Protein AF-F6H9D5-F1 (afdb_monomer_lite)

InterPro domains:
  IPR016158 Cullin homology domain [PS50069] (1-61)
  IPR036317 Cullin homology domain superfamily [SSF75632] (1-70)
  IPR045093 Cullin [PTHR11932] (1-74)
  IPR059120 Cullin-like, alpha+beta domain [PF26557] (1-75)

Structure (mmCIF, N/CA/C/O backbone):
data_AF-F6H9D5-F1
#
_entry.id   AF-F6H9D5-F1
#
loop_
_atom_site.group_PDB
_atom_site.id
_atom_site.type_symbol
_atom_site.label_atom_id
_atom_site.label_alt_id
_atom_site.label_comp_id
_atom_site.label_asym_id
_atom_site.label_entity_id
_atom_site.label_seq_id
_atom_site.pdbx_PDB_ins_code
_atom_site.Cartn_x
_atom_site.Cartn_y
_atom_site.Cartn_z
_atom_site.occupancy
_atom_site.B_iso_or_equiv
_atom_site.auth_seq_id
_atom_site.auth_comp_id
_atom_site.auth_asym_id
_atom_site.auth_atom_id
_atom_site.pdbx_PDB_model_num
ATOM 1 N N . MET A 1 1 ? 13.731 0.009 -12.729 1.00 61.75 1 MET A N 1
ATOM 2 C CA . MET A 1 1 ? 12.415 0.087 -12.062 1.00 61.75 1 MET A CA 1
ATOM 3 C C . MET A 1 1 ? 12.385 1.381 -11.275 1.00 61.75 1 MET A C 1
ATOM 5 O O . MET A 1 1 ? 13.293 1.584 -10.479 1.00 61.75 1 MET A O 1
ATOM 9 N N . GLY A 1 2 ? 11.450 2.281 -11.580 1.00 81.81 2 GLY A N 1
ATOM 10 C CA . GLY A 1 2 ? 11.350 3.581 -10.915 1.00 81.81 2 GLY A CA 1
ATOM 11 C C . GLY A 1 2 ? 10.791 3.464 -9.497 1.00 81.81 2 GLY A C 1
ATOM 12 O O . GLY A 1 2 ? 10.090 2.504 -9.163 1.00 81.81 2 GLY A O 1
ATOM 13 N N . THR A 1 3 ? 11.115 4.447 -8.666 1.00 85.19 3 THR A N 1
ATOM 14 C CA . THR A 1 3 ? 10.476 4.674 -7.367 1.00 85.19 3 THR A CA 1
ATOM 15 C C . THR A 1 3 ? 9.455 5.793 -7.500 1.00 85.19 3 THR A C 1
ATOM 17 O O . THR A 1 3 ? 9.696 6.750 -8.230 1.00 85.19 3 THR A O 1
ATOM 20 N N . ALA A 1 4 ? 8.343 5.672 -6.789 1.00 86.81 4 ALA A N 1
ATOM 21 C CA . ALA A 1 4 ? 7.321 6.694 -6.662 1.00 86.81 4 ALA A CA 1
ATOM 22 C C . ALA A 1 4 ? 7.157 7.054 -5.185 1.00 86.81 4 ALA A C 1
ATOM 24 O O . ALA A 1 4 ? 7.102 6.176 -4.316 1.00 86.81 4 ALA A O 1
ATOM 25 N N . ASP A 1 5 ? 7.093 8.345 -4.911 1.00 87.31 5 ASP A N 1
ATOM 26 C CA . ASP A 1 5 ? 6.629 8.895 -3.649 1.00 87.31 5 ASP A CA 1
ATOM 27 C C . ASP A 1 5 ? 5.101 8.794 -3.568 1.00 87.31 5 ASP A C 1
ATOM 29 O O . ASP A 1 5 ? 4.370 9.174 -4.477 1.00 87.31 5 ASP A O 1
ATOM 33 N N . LEU A 1 6 ? 4.617 8.214 -2.472 1.00 85.38 6 LEU A N 1
ATOM 34 C CA . LEU A 1 6 ? 3.202 8.122 -2.148 1.00 85.38 6 LEU A CA 1
ATOM 35 C C . LEU A 1 6 ? 2.944 8.745 -0.793 1.00 85.38 6 LEU A C 1
ATOM 37 O O . LEU A 1 6 ? 3.588 8.408 0.205 1.00 85.38 6 LEU A O 1
ATOM 41 N N . LYS A 1 7 ? 1.926 9.593 -0.739 1.00 86.38 7 LYS A N 1
ATOM 42 C CA . LYS A 1 7 ? 1.381 10.102 0.512 1.00 86.38 7 LYS A CA 1
ATOM 43 C C . LYS A 1 7 ? 0.285 9.167 0.961 1.00 86.38 7 LYS A C 1
ATOM 45 O O . LYS A 1 7 ? -0.731 9.000 0.292 1.00 86.38 7 LYS A O 1
ATOM 50 N N . VAL A 1 8 ? 0.485 8.566 2.121 1.00 82.19 8 VAL A N 1
ATOM 51 C CA . VAL A 1 8 ? -0.523 7.738 2.758 1.00 82.19 8 VAL A CA 1
ATOM 52 C C . VAL A 1 8 ? -0.951 8.356 4.074 1.00 82.19 8 VAL A C 1
ATOM 54 O O . VAL A 1 8 ? -0.135 8.816 4.872 1.00 82.19 8 VAL A O 1
ATOM 57 N N . ILE A 1 9 ? -2.250 8.386 4.315 1.00 80.25 9 ILE A N 1
ATOM 58 C CA . ILE A 1 9 ? -2.805 8.892 5.567 1.00 80.25 9 ILE A CA 1
ATOM 59 C C . ILE A 1 9 ? -3.209 7.682 6.383 1.00 80.25 9 ILE A C 1
ATOM 61 O O . ILE A 1 9 ? -4.058 6.935 5.926 1.00 80.25 9 ILE A O 1
ATOM 65 N N . PHE A 1 10 ? -2.599 7.478 7.551 1.00 75.00 10 PHE A N 1
ATOM 66 C CA . PHE A 1 10 ? -2.960 6.405 8.477 1.00 75.00 10 PHE A CA 1
ATOM 67 C C . PHE A 1 10 ? -3.860 6.934 9.595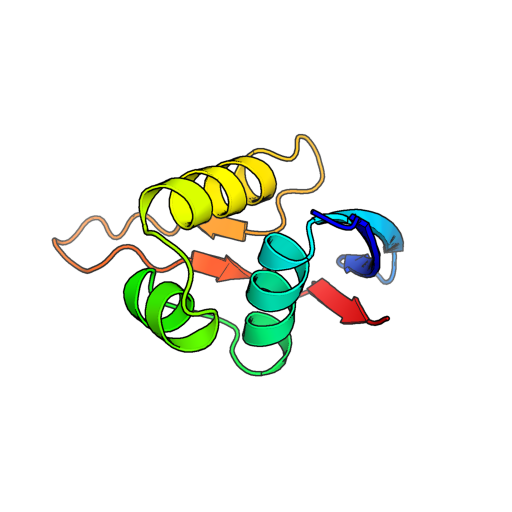 1.00 75.00 10 PHE A C 1
ATOM 69 O O . PHE A 1 10 ? -3.512 7.898 10.288 1.00 75.00 10 PHE A O 1
ATOM 76 N N . GLY A 1 11 ? -4.954 6.225 9.874 1.00 71.44 11 GLY A N 1
ATOM 77 C CA . GLY A 1 11 ? -5.697 6.376 11.123 1.00 71.44 11 GLY A CA 1
ATOM 78 C C . GLY A 1 11 ? -6.197 7.799 11.353 1.00 71.44 11 GLY A C 1
ATOM 79 O O . GLY A 1 11 ? -6.833 8.397 10.492 1.00 71.44 11 GLY A O 1
ATOM 80 N N . LYS A 1 12 ? -5.879 8.336 12.538 1.00 66.69 12 LYS A N 1
ATOM 81 C CA . LYS A 1 12 ? -6.247 9.669 13.056 1.00 66.69 12 LYS A CA 1
ATOM 82 C C . LYS A 1 12 ? -5.632 10.853 12.270 1.00 66.69 12 LYS A C 1
ATOM 84 O O . LYS A 1 12 ? -5.217 11.834 12.877 1.00 66.69 12 LYS A O 1
ATOM 89 N N . GLY A 1 13 ? -5.517 10.763 10.945 1.00 70.44 13 GLY A N 1
ATOM 90 C CA . GLY A 1 13 ? -4.996 11.827 10.083 1.00 70.44 13 GLY A CA 1
ATOM 91 C C . GLY A 1 13 ? -3.469 11.919 10.016 1.00 70.44 13 GLY A C 1
ATOM 92 O O . GLY A 1 13 ? -2.946 12.940 9.573 1.00 70.44 13 GLY A O 1
ATOM 93 N N . GLN A 1 14 ? -2.733 10.883 10.435 1.00 78.88 14 GLN A N 1
ATOM 94 C CA . GLN A 1 14 ? -1.270 10.902 10.373 1.00 78.88 14 GLN A CA 1
ATOM 95 C C . GLN A 1 14 ? -0.790 10.653 8.943 1.00 78.88 14 GLN A C 1
ATOM 97 O O . GLN A 1 14 ? -0.781 9.517 8.457 1.00 78.88 14 GLN A O 1
ATOM 102 N N . LYS A 1 15 ? -0.373 11.731 8.280 1.00 82.88 15 LYS A N 1
ATOM 103 C CA . LYS A 1 15 ? 0.220 11.692 6.943 1.00 82.88 15 LYS A CA 1
ATOM 104 C C . LYS A 1 15 ? 1.627 11.107 7.013 1.00 82.88 15 LYS A C 1
ATOM 106 O O . LYS A 1 15 ? 2.429 11.499 7.854 1.00 82.88 15 LYS A O 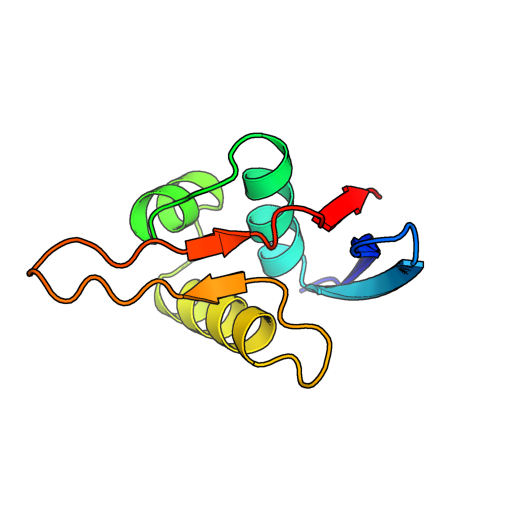1
ATOM 111 N N . HIS A 1 16 ? 1.912 10.181 6.116 1.00 82.12 16 HIS A N 1
ATOM 112 C CA . HIS A 1 16 ? 3.196 9.526 5.972 1.00 82.12 16 HIS A CA 1
ATOM 113 C C . HIS A 1 16 ? 3.572 9.493 4.499 1.00 82.12 16 HIS A C 1
ATOM 115 O O . HIS A 1 16 ? 2.753 9.145 3.655 1.00 82.12 16 HIS A O 1
ATOM 121 N N . GLU A 1 17 ? 4.824 9.803 4.205 1.00 85.38 17 GLU A N 1
ATOM 122 C CA . GLU A 1 17 ? 5.380 9.648 2.867 1.00 85.38 17 GLU A CA 1
ATOM 123 C C . GLU A 1 17 ? 6.088 8.296 2.785 1.00 85.38 17 GLU A C 1
ATOM 125 O O . GLU A 1 17 ? 6.870 7.917 3.666 1.00 85.38 17 GLU A O 1
ATOM 130 N N . LEU A 1 18 ? 5.745 7.527 1.760 1.00 82.31 18 LEU A N 1
ATOM 131 C CA . LEU A 1 18 ? 6.300 6.217 1.475 1.00 82.31 18 LEU A CA 1
ATOM 132 C C . LEU A 1 18 ? 6.903 6.241 0.082 1.00 82.31 18 LEU A C 1
ATOM 134 O O . LEU A 1 18 ? 6.219 6.524 -0.893 1.00 82.31 18 LEU A O 1
ATOM 138 N N . ILE A 1 19 ? 8.177 5.882 -0.004 1.00 85.94 19 ILE A N 1
ATOM 139 C CA . ILE A 1 19 ? 8.829 5.636 -1.283 1.00 85.94 19 ILE A CA 1
ATOM 140 C C . ILE A 1 19 ? 8.600 4.167 -1.608 1.00 85.94 19 ILE A C 1
ATOM 142 O O . ILE A 1 19 ? 9.076 3.282 -0.893 1.00 85.94 19 ILE A O 1
ATOM 146 N N . VAL A 1 20 ? 7.845 3.909 -2.667 1.00 85.38 20 VAL A N 1
ATOM 147 C CA . VAL A 1 20 ? 7.520 2.558 -3.120 1.00 85.38 20 VAL A CA 1
ATOM 148 C C . VAL A 1 20 ? 7.973 2.360 -4.561 1.00 85.38 20 VAL A C 1
ATOM 150 O O . VAL A 1 20 ? 8.158 3.309 -5.315 1.00 85.38 20 VAL A O 1
ATOM 153 N N . SER A 1 21 ? 8.171 1.114 -4.976 1.00 87.69 21 SER A N 1
ATOM 154 C CA . SER A 1 21 ? 8.391 0.817 -6.398 1.00 87.69 21 SER A CA 1
ATOM 155 C C . SER A 1 21 ? 7.095 0.992 -7.193 1.00 87.69 21 SER A C 1
ATOM 157 O O . SER A 1 21 ? 6.013 0.789 -6.644 1.00 87.69 21 SER A O 1
ATOM 159 N N . THR A 1 22 ? 7.181 1.261 -8.499 1.00 87.00 22 THR A N 1
ATOM 160 C CA . THR A 1 22 ? 6.000 1.398 -9.381 1.00 87.00 22 THR A CA 1
ATOM 161 C C . THR A 1 22 ? 4.989 0.250 -9.215 1.00 87.00 22 THR A C 1
ATOM 163 O O . THR A 1 22 ? 3.796 0.488 -9.072 1.00 87.00 22 THR A O 1
ATOM 166 N N . HIS A 1 23 ? 5.458 -0.997 -9.111 1.00 87.25 23 HIS A N 1
ATOM 167 C CA . HIS A 1 23 ? 4.590 -2.164 -8.899 1.00 87.25 23 HIS A CA 1
ATOM 168 C C . HIS A 1 23 ? 3.843 -2.145 -7.556 1.00 87.25 23 HIS A C 1
ATOM 170 O O . HIS A 1 23 ? 2.675 -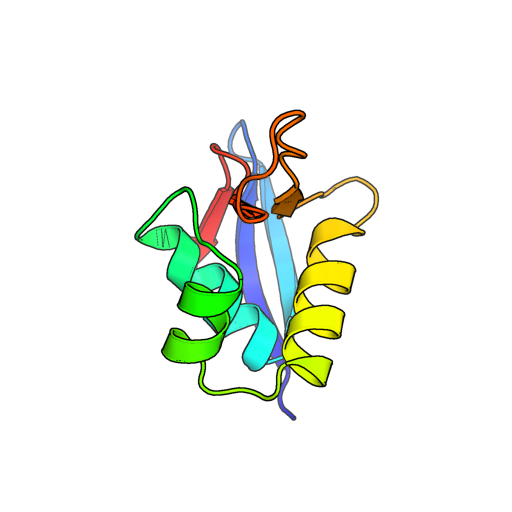2.522 -7.474 1.00 87.25 23 HIS A O 1
ATOM 176 N N . GLN A 1 24 ? 4.516 -1.705 -6.491 1.00 86.06 24 GLN A N 1
ATOM 177 C CA . GLN A 1 24 ? 3.905 -1.562 -5.170 1.00 86.06 24 GLN A CA 1
ATOM 178 C C . GLN A 1 24 ? 2.873 -0.434 -5.181 1.00 86.06 24 GLN A C 1
ATOM 180 O O . GLN A 1 24 ? 1.791 -0.606 -4.629 1.00 86.06 24 GLN A O 1
ATOM 185 N N . MET A 1 25 ? 3.180 0.683 -5.851 1.00 88.06 25 MET A N 1
ATOM 186 C CA . MET A 1 25 ? 2.240 1.785 -6.032 1.00 88.06 25 MET A CA 1
ATOM 187 C C . MET A 1 25 ? 0.957 1.320 -6.713 1.00 88.06 25 MET A C 1
ATOM 189 O O . MET A 1 25 ? -0.125 1.602 -6.204 1.00 88.06 25 MET A O 1
ATOM 193 N N . CYS A 1 26 ? 1.059 0.590 -7.825 1.00 87.69 26 CYS A N 1
ATOM 194 C CA . CYS A 1 26 ? -0.130 0.111 -8.514 1.00 87.69 26 CYS A CA 1
ATOM 195 C C . CYS A 1 26 ? -0.950 -0.833 -7.621 1.00 87.69 26 CYS A C 1
ATOM 197 O O . CYS A 1 26 ? -2.160 -0.664 -7.523 1.00 87.69 26 CYS A O 1
ATOM 199 N N . ALA A 1 27 ? -0.304 -1.748 -6.886 1.00 86.00 27 ALA A N 1
ATOM 200 C CA . ALA A 1 27 ? -1.002 -2.609 -5.931 1.00 86.00 27 ALA A CA 1
ATOM 201 C C . ALA A 1 27 ? -1.737 -1.805 -4.843 1.00 86.00 27 ALA A C 1
ATOM 203 O O . ALA A 1 27 ? -2.874 -2.130 -4.523 1.00 86.00 27 ALA A O 1
ATOM 204 N N . LEU A 1 28 ? -1.116 -0.754 -4.295 1.00 84.62 28 LEU A N 1
ATOM 205 C CA . LEU A 1 28 ? -1.719 0.121 -3.281 1.00 84.62 28 LEU A CA 1
ATOM 206 C C . LEU A 1 28 ? -2.890 0.940 -3.828 1.00 84.62 28 LEU A C 1
ATOM 208 O O . LEU A 1 28 ? -3.906 1.068 -3.151 1.00 84.62 28 LEU A O 1
ATOM 212 N N . MET A 1 29 ? -2.772 1.451 -5.054 1.00 85.69 29 MET A N 1
ATOM 213 C CA . MET A 1 29 ? -3.829 2.217 -5.717 1.00 85.69 29 MET A CA 1
ATOM 214 C C . MET A 1 29 ? -5.085 1.383 -5.976 1.00 85.69 29 MET A C 1
ATOM 216 O O . MET A 1 29 ? -6.186 1.923 -5.922 1.00 85.69 29 MET A O 1
ATOM 220 N N . LEU A 1 30 ? -4.957 0.071 -6.201 1.00 86.56 30 LEU A N 1
ATOM 221 C CA . LEU A 1 30 ? -6.127 -0.802 -6.336 1.00 86.56 30 LEU A CA 1
ATOM 222 C C . LEU A 1 30 ? -6.983 -0.792 -5.067 1.00 86.56 30 LEU A C 1
ATOM 224 O O . LEU A 1 30 ? -8.209 -0.754 -5.156 1.00 86.56 30 LEU A O 1
ATOM 228 N N . PHE A 1 31 ? -6.352 -0.737 -3.893 1.00 82.94 31 PHE A N 1
ATOM 229 C CA . PHE A 1 31 ? -7.078 -0.713 -2.628 1.00 82.94 31 PHE A CA 1
ATOM 230 C C . PHE A 1 31 ? -7.795 0.613 -2.330 1.00 82.94 31 PHE A C 1
ATOM 232 O O . PHE A 1 31 ? -8.641 0.645 -1.443 1.00 82.94 31 PHE A O 1
ATOM 239 N N . ASN A 1 32 ? -7.521 1.696 -3.070 1.00 82.69 32 ASN A N 1
ATOM 240 C CA . ASN A 1 32 ? -8.308 2.930 -2.941 1.00 82.69 32 ASN A CA 1
ATOM 241 C C . ASN A 1 32 ? -9.759 2.746 -3.418 1.00 82.69 32 ASN A C 1
ATOM 243 O O . ASN A 1 32 ? -10.636 3.481 -2.975 1.00 82.69 32 ASN A O 1
ATOM 247 N N . ASN A 1 33 ? -10.007 1.795 -4.325 1.00 81.62 33 ASN A N 1
ATOM 248 C CA . ASN A 1 33 ? -11.346 1.513 -4.850 1.00 81.62 33 ASN A CA 1
ATOM 249 C C . ASN A 1 33 ? -12.031 0.340 -4.133 1.00 81.62 33 ASN A C 1
ATOM 251 O O . ASN A 1 33 ? -13.249 0.204 -4.209 1.00 81.62 33 ASN A O 1
ATOM 255 N N . VAL A 1 34 ? -11.255 -0.527 -3.477 1.00 83.38 34 VAL A N 1
ATOM 256 C CA . VAL A 1 34 ? -11.739 -1.758 -2.840 1.00 83.38 34 VAL A CA 1
ATOM 257 C C . VAL A 1 34 ? -10.944 -2.064 -1.572 1.00 83.38 34 VAL A C 1
ATOM 259 O O . VAL A 1 34 ? -9.730 -2.228 -1.605 1.00 83.38 34 VAL A O 1
ATOM 262 N N . ASP A 1 35 ? -11.621 -2.241 -0.441 1.00 78.31 35 ASP A N 1
ATOM 263 C CA . ASP A 1 35 ? -10.942 -2.486 0.842 1.00 78.31 35 ASP A CA 1
ATOM 264 C C . ASP A 1 35 ? -10.257 -3.863 0.930 1.00 78.31 35 ASP A C 1
ATOM 266 O O . ASP A 1 35 ? -9.341 -4.075 1.731 1.00 78.31 35 ASP A O 1
ATOM 270 N N . ASN A 1 36 ? -10.709 -4.823 0.116 1.00 81.31 36 ASN A N 1
ATOM 271 C CA . ASN A 1 36 ? -10.293 -6.219 0.181 1.00 81.31 36 ASN A CA 1
ATOM 272 C C . ASN A 1 36 ? -10.046 -6.756 -1.228 1.00 81.31 36 ASN A C 1
ATOM 274 O O . ASN A 1 36 ? -10.951 -6.774 -2.058 1.00 81.31 36 ASN A O 1
ATOM 278 N N . LEU A 1 37 ? -8.840 -7.262 -1.470 1.00 84.81 37 LEU A N 1
ATOM 279 C CA . LEU A 1 37 ? -8.453 -7.851 -2.747 1.00 84.81 37 LEU A CA 1
ATOM 280 C C . LEU A 1 37 ? -7.847 -9.235 -2.537 1.00 84.81 37 LEU A C 1
ATOM 282 O O . LEU A 1 37 ? -7.117 -9.499 -1.576 1.00 84.81 37 LEU A O 1
ATOM 286 N N . SER A 1 38 ? -8.139 -10.138 -3.468 1.00 86.06 38 SER A N 1
ATOM 287 C CA . SER A 1 38 ? -7.458 -11.429 -3.533 1.00 86.06 38 SER A CA 1
ATOM 288 C C . SER A 1 38 ? -6.129 -11.300 -4.259 1.00 86.06 38 SER A C 1
ATOM 290 O O . SER A 1 38 ? -5.973 -10.476 -5.151 1.00 86.06 38 SER A O 1
ATOM 292 N N . TYR A 1 39 ? -5.189 -12.191 -3.946 1.00 83.75 39 TYR A N 1
ATOM 293 C CA . TYR A 1 39 ? -3.908 -12.259 -4.655 1.00 83.75 39 TYR A CA 1
ATOM 294 C C . TYR A 1 39 ? -4.073 -12.316 -6.186 1.00 83.75 39 TYR A C 1
ATOM 296 O O . TYR A 1 39 ? -3.371 -11.601 -6.889 1.00 83.75 39 TYR A O 1
ATOM 304 N N . LYS A 1 40 ? -5.035 -13.110 -6.683 1.00 85.38 40 LYS A N 1
ATOM 305 C CA . LYS A 1 40 ? -5.344 -13.211 -8.119 1.00 85.38 40 LYS A CA 1
ATOM 306 C C . LYS A 1 40 ? -5.860 -11.901 -8.716 1.00 85.38 40 LYS A C 1
ATOM 308 O O . LYS A 1 40 ? -5.439 -11.543 -9.801 1.00 85.38 40 LYS A O 1
ATOM 313 N N . GLU A 1 41 ? -6.738 -11.193 -8.009 1.00 87.94 41 GLU A N 1
ATOM 314 C CA . GLU A 1 41 ? -7.286 -9.910 -8.473 1.00 87.94 41 GLU A CA 1
ATOM 315 C C . GLU A 1 41 ? -6.168 -8.883 -8.644 1.00 87.94 41 GLU A C 1
ATOM 317 O O . GLU A 1 41 ? -6.092 -8.200 -9.657 1.00 87.94 41 GLU A O 1
ATOM 322 N N . ILE A 1 42 ? -5.252 -8.831 -7.672 1.00 87.06 42 ILE A N 1
ATOM 323 C CA . ILE A 1 42 ? -4.082 -7.958 -7.745 1.00 87.06 42 ILE A CA 1
ATOM 324 C C . ILE A 1 42 ? -3.214 -8.387 -8.928 1.00 87.06 42 ILE A C 1
ATOM 326 O O . ILE A 1 42 ? -2.920 -7.567 -9.781 1.00 87.06 42 ILE A O 1
ATOM 330 N N . GLU A 1 43 ? -2.853 -9.667 -9.031 1.00 87.19 43 GLU A N 1
ATOM 331 C CA . GLU A 1 43 ? -2.041 -10.191 -10.138 1.00 87.19 43 GLU A CA 1
ATOM 332 C C . GLU A 1 43 ? -2.608 -9.840 -11.520 1.00 87.19 43 GLU A C 1
ATOM 334 O O . GLU A 1 43 ? -1.857 -9.402 -12.385 1.00 87.19 43 GLU A O 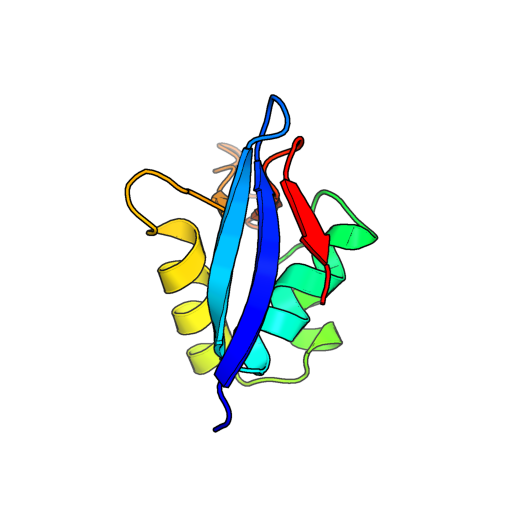1
ATOM 339 N N . GLN A 1 44 ? -3.923 -9.973 -11.705 1.00 88.31 44 GLN A N 1
ATOM 340 C CA . GLN A 1 44 ? -4.607 -9.619 -12.950 1.00 88.31 44 GLN A CA 1
ATOM 341 C C . GLN A 1 44 ? -4.645 -8.107 -13.198 1.00 88.31 44 GLN A C 1
ATOM 343 O O . GLN A 1 44 ? -4.552 -7.683 -14.340 1.00 88.31 44 GLN A O 1
ATOM 348 N N . ALA A 1 45 ? -4.774 -7.291 -12.152 1.00 88.44 45 ALA A N 1
ATOM 349 C CA . ALA A 1 45 ? -4.924 -5.847 -12.298 1.00 88.44 45 ALA A CA 1
ATOM 350 C C . ALA A 1 45 ? -3.597 -5.099 -12.509 1.00 88.44 45 ALA A C 1
ATOM 352 O O . ALA A 1 45 ? -3.589 -4.050 -13.146 1.00 88.44 45 ALA A O 1
ATOM 353 N N . ILE A 1 46 ? -2.484 -5.602 -11.960 1.00 86.94 46 ILE A N 1
ATOM 354 C CA . ILE A 1 46 ? -1.145 -5.027 -12.192 1.00 86.94 46 ILE A CA 1
ATOM 355 C C . ILE A 1 46 ? -0.326 -5.764 -13.247 1.00 86.94 46 ILE A C 1
ATOM 357 O O . ILE A 1 46 ? 0.721 -5.255 -13.636 1.00 86.94 46 ILE A O 1
ATOM 361 N N . GLU A 1 47 ? -0.777 -6.938 -13.691 1.00 87.75 47 GLU A N 1
ATOM 362 C CA . GLU A 1 47 ? -0.157 -7.718 -14.770 1.00 87.75 47 GLU A CA 1
ATOM 363 C C . GLU A 1 47 ? 1.345 -7.993 -14.548 1.00 87.75 47 GLU A C 1
ATOM 365 O O . GLU A 1 47 ? 2.148 -8.018 -15.481 1.00 87.75 47 GLU A O 1
ATOM 370 N N . ILE A 1 48 ? 1.746 -8.209 -13.289 1.00 84.81 48 ILE A N 1
ATOM 371 C CA . ILE A 1 48 ? 3.134 -8.533 -12.924 1.00 84.81 48 ILE A CA 1
ATOM 372 C C . ILE A 1 48 ? 3.302 -10.017 -12.579 1.00 84.81 48 ILE A C 1
ATOM 374 O O . ILE A 1 48 ? 2.344 -10.673 -12.166 1.00 84.81 48 ILE A O 1
ATOM 378 N N . PRO A 1 49 ? 4.533 -10.557 -12.637 1.00 87.69 49 PRO A N 1
ATOM 379 C CA . PRO A 1 49 ? 4.794 -11.938 -12.258 1.00 87.69 49 PRO A CA 1
ATOM 380 C C . PRO A 1 49 ? 4.433 -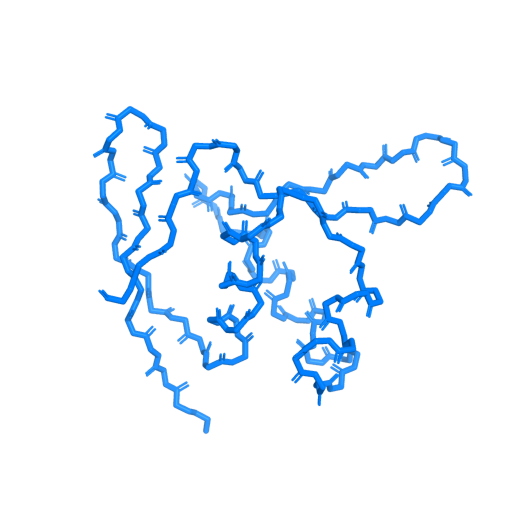12.219 -10.794 1.00 87.69 49 PRO A C 1
ATOM 382 O O . PRO A 1 49 ? 4.790 -11.450 -9.895 1.00 87.69 49 PRO A O 1
ATOM 385 N N . ALA A 1 50 ? 3.852 -13.393 -10.532 1.00 85.31 50 ALA A N 1
ATOM 386 C CA . ALA A 1 50 ? 3.537 -13.887 -9.189 1.00 85.31 50 ALA A CA 1
ATOM 387 C C . ALA A 1 50 ? 4.705 -13.727 -8.189 1.00 85.31 50 ALA A C 1
ATOM 389 O O . ALA A 1 50 ? 4.525 -13.337 -7.028 1.00 85.31 50 ALA A O 1
ATOM 390 N N . SER A 1 51 ? 5.927 -14.016 -8.646 1.00 86.44 51 SER A N 1
ATOM 391 C CA . SER A 1 51 ? 7.162 -13.918 -7.860 1.00 86.44 51 SER A CA 1
ATOM 392 C C . SER A 1 51 ? 7.435 -12.495 -7.364 1.00 86.44 51 SER A C 1
ATOM 394 O O . SER A 1 51 ? 7.742 -12.304 -6.182 1.00 86.44 51 SER A O 1
ATOM 396 N N . ASP A 1 52 ? 7.274 -11.501 -8.237 1.00 87.00 52 ASP A N 1
ATOM 397 C CA . ASP A 1 52 ? 7.449 -10.083 -7.918 1.00 87.00 52 ASP A CA 1
ATOM 398 C C . ASP A 1 52 ? 6.294 -9.554 -7.078 1.00 87.00 52 ASP A C 1
ATOM 400 O O . ASP A 1 52 ? 6.527 -8.888 -6.065 1.00 87.00 52 ASP A O 1
ATOM 404 N N . LEU A 1 53 ? 5.056 -9.935 -7.408 1.00 86.31 53 LEU A N 1
ATOM 405 C CA . LEU A 1 53 ? 3.883 -9.594 -6.609 1.00 86.31 53 LEU A CA 1
ATOM 406 C C . LEU A 1 53 ? 4.036 -10.085 -5.170 1.00 86.31 53 LEU A C 1
ATOM 408 O O . LEU A 1 53 ? 3.805 -9.340 -4.218 1.00 86.31 53 LEU A O 1
ATOM 412 N N . LYS A 1 54 ? 4.483 -11.329 -4.982 1.00 86.12 54 LYS A N 1
ATOM 413 C CA . LYS A 1 54 ? 4.688 -11.904 -3.651 1.00 86.12 54 LYS A CA 1
ATOM 414 C C . LYS A 1 54 ? 5.726 -11.116 -2.852 1.00 86.12 54 LYS A C 1
ATOM 416 O O . LYS A 1 54 ? 5.490 -10.861 -1.671 1.00 86.12 54 LYS A O 1
ATOM 421 N N . ARG A 1 55 ? 6.833 -10.699 -3.479 1.00 85.56 55 ARG A N 1
ATOM 422 C CA . ARG A 1 55 ? 7.851 -9.843 -2.842 1.00 85.56 55 ARG A CA 1
ATOM 423 C C . ARG A 1 55 ? 7.297 -8.460 -2.502 1.00 85.56 55 ARG A C 1
ATOM 425 O O . ARG A 1 55 ? 7.496 -8.000 -1.379 1.00 85.56 55 ARG A O 1
ATOM 432 N N . CYS A 1 56 ? 6.550 -7.842 -3.415 1.00 85.56 56 CYS A N 1
ATOM 433 C CA . CYS A 1 56 ? 5.910 -6.544 -3.199 1.00 85.56 56 CYS A CA 1
ATOM 434 C C . CYS A 1 56 ? 4.940 -6.592 -2.012 1.00 85.56 56 CYS A C 1
ATOM 436 O O . CYS A 1 56 ? 5.075 -5.812 -1.070 1.00 85.56 56 CYS A O 1
ATOM 438 N N . LEU A 1 57 ? 4.014 -7.555 -2.013 1.00 84.00 57 LEU A N 1
ATOM 439 C CA . LEU A 1 57 ? 3.034 -7.753 -0.944 1.00 84.00 57 LEU A CA 1
ATOM 440 C C . LEU A 1 57 ? 3.689 -8.105 0.388 1.00 84.00 57 LEU A C 1
ATOM 442 O O . LEU A 1 57 ? 3.258 -7.619 1.429 1.00 84.00 57 LEU A O 1
ATOM 446 N N . GLN A 1 58 ? 4.720 -8.953 0.381 1.00 82.44 58 GLN A N 1
ATOM 447 C CA . GLN A 1 58 ? 5.444 -9.296 1.601 1.00 82.44 58 GLN A CA 1
ATOM 448 C C . GLN A 1 58 ? 6.144 -8.070 2.186 1.00 82.44 58 GLN A C 1
ATOM 450 O O . GLN A 1 58 ? 6.037 -7.846 3.387 1.00 82.44 58 GLN A O 1
ATOM 455 N N . SER A 1 59 ? 6.812 -7.266 1.357 1.00 80.75 59 SER A N 1
ATOM 456 C CA . SER A 1 59 ? 7.471 -6.034 1.795 1.00 80.75 59 SER A CA 1
ATOM 457 C C . SER A 1 59 ? 6.472 -5.058 2.429 1.00 80.75 59 SER A C 1
ATOM 459 O O . SER A 1 59 ? 6.718 -4.588 3.535 1.00 80.75 59 SER A O 1
ATOM 461 N N . MET A 1 60 ? 5.305 -4.852 1.807 1.00 78.38 60 MET A N 1
ATOM 462 C CA . MET A 1 60 ? 4.239 -3.969 2.311 1.00 78.38 60 MET A CA 1
ATOM 463 C C . MET A 1 60 ? 3.519 -4.508 3.563 1.00 78.38 60 MET A C 1
ATOM 465 O O . MET A 1 60 ? 3.094 -3.736 4.423 1.00 78.38 60 MET A O 1
ATOM 469 N N . ALA A 1 61 ? 3.389 -5.832 3.695 1.00 75.69 61 ALA A N 1
ATOM 470 C CA . ALA A 1 61 ? 2.805 -6.475 4.875 1.00 75.69 61 ALA A CA 1
ATOM 471 C C . ALA A 1 61 ? 3.784 -6.573 6.061 1.00 75.69 61 ALA A C 1
ATOM 473 O O . ALA A 1 61 ? 3.349 -6.761 7.194 1.00 75.69 61 ALA A O 1
ATOM 474 N N . CYS A 1 62 ? 5.095 -6.479 5.814 1.00 67.25 62 CYS A N 1
ATOM 475 C CA . CYS A 1 62 ? 6.147 -6.558 6.831 1.00 67.25 62 CYS A CA 1
ATOM 476 C C . CYS A 1 62 ? 6.742 -5.190 7.205 1.00 67.25 62 CYS A C 1
ATOM 478 O O . CYS A 1 62 ? 7.827 -5.138 7.792 1.00 67.25 62 CYS A O 1
ATOM 480 N N . VAL A 1 63 ? 6.067 -4.078 6.899 1.00 68.50 63 VAL A N 1
ATOM 481 C CA . VAL A 1 63 ? 6.542 -2.749 7.303 1.00 68.50 63 VAL A CA 1
ATOM 482 C C . VAL A 1 63 ? 6.329 -2.567 8.810 1.00 68.50 63 VAL A C 1
ATOM 484 O O . VAL A 1 63 ? 5.246 -2.207 9.271 1.00 68.50 63 VAL A O 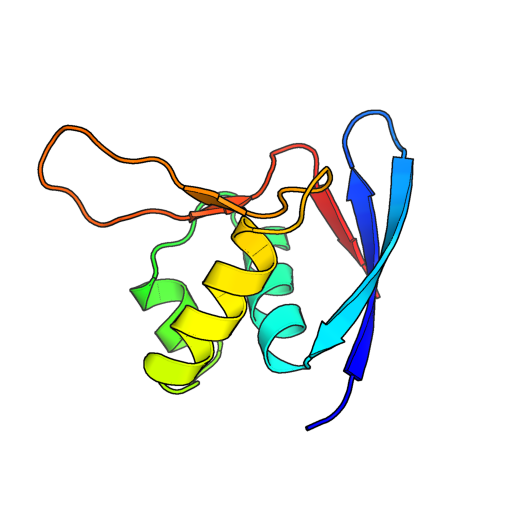1
ATOM 487 N N . LYS A 1 64 ? 7.386 -2.810 9.598 1.00 54.75 64 LYS A N 1
ATOM 488 C CA . LYS A 1 64 ? 7.387 -2.626 11.061 1.00 54.75 64 LYS A CA 1
ATOM 489 C C . LYS A 1 64 ? 6.836 -1.243 11.439 1.00 54.75 64 LYS A C 1
ATOM 491 O O . LYS A 1 64 ? 7.392 -0.222 11.050 1.00 54.75 64 LYS A O 1
ATOM 496 N N . GLY A 1 65 ? 5.747 -1.229 12.210 1.00 59.59 65 GLY A N 1
ATOM 497 C CA . GLY A 1 65 ? 5.097 -0.011 12.710 1.00 59.59 65 GLY A CA 1
ATOM 498 C C . GLY A 1 65 ? 4.129 0.670 11.734 1.00 59.59 65 GLY A C 1
ATOM 499 O O . GLY A 1 65 ? 3.405 1.568 12.149 1.00 59.59 65 GLY A O 1
ATOM 500 N N . LYS A 1 66 ? 4.071 0.234 10.469 1.00 62.62 66 LYS A N 1
ATOM 501 C CA . LYS A 1 66 ? 3.181 0.777 9.430 1.00 62.62 66 LYS A CA 1
ATOM 502 C C . LYS A 1 66 ? 2.644 -0.354 8.552 1.00 62.62 66 LYS A C 1
ATOM 504 O O . LYS A 1 66 ? 2.783 -0.298 7.336 1.00 62.62 66 LYS A O 1
ATOM 509 N N . ASN A 1 67 ? 2.096 -1.414 9.152 1.00 66.81 67 ASN A N 1
ATOM 510 C CA . ASN A 1 67 ? 1.536 -2.531 8.386 1.00 66.81 67 ASN A CA 1
ATOM 511 C C . ASN A 1 67 ? 0.404 -2.015 7.490 1.00 66.81 67 ASN A C 1
ATOM 513 O O . ASN A 1 67 ? -0.696 -1.735 7.960 1.00 66.81 67 ASN A O 1
ATOM 517 N N . ILE A 1 68 ? 0.712 -1.871 6.203 1.00 73.62 68 ILE A N 1
ATOM 518 C CA . ILE A 1 68 ? -0.182 -1.295 5.197 1.00 73.62 68 ILE A CA 1
ATOM 519 C C . ILE A 1 68 ? -1.238 -2.325 4.795 1.00 73.62 68 ILE A C 1
ATOM 521 O O . ILE A 1 68 ? -2.420 -2.017 4.654 1.00 73.62 68 ILE A O 1
ATOM 525 N N . LEU A 1 69 ? -0.781 -3.573 4.661 1.00 75.94 69 LEU A N 1
ATOM 526 C CA . LEU A 1 69 ? -1.585 -4.725 4.289 1.00 75.94 69 LEU A CA 1
ATOM 527 C C . LEU A 1 69 ? -1.741 -5.666 5.479 1.00 75.94 69 LEU A C 1
ATOM 529 O O . LEU A 1 69 ? -0.765 -6.206 6.006 1.00 75.94 69 LEU A O 1
ATOM 533 N N . GLY A 1 70 ? -2.990 -5.909 5.859 1.00 70.56 70 GLY A N 1
ATOM 534 C CA . GLY A 1 70 ? -3.377 -6.963 6.779 1.00 70.56 70 GLY A CA 1
ATOM 535 C C . GLY A 1 70 ? -3.620 -8.268 6.025 1.00 70.56 70 GLY A C 1
ATOM 536 O O . GLY A 1 70 ? -4.368 -8.315 5.050 1.00 70.56 70 GLY A O 1
ATOM 537 N N . LYS A 1 71 ? -3.018 -9.365 6.492 1.00 67.19 71 LYS A N 1
ATOM 538 C CA . LYS A 1 71 ? -3.399 -10.710 6.045 1.00 67.19 71 LYS A CA 1
ATOM 539 C C . LYS A 1 71 ? -4.484 -11.235 6.975 1.00 67.19 71 LYS A C 1
ATOM 541 O O . LYS A 1 71 ? -4.193 -11.523 8.134 1.00 67.19 71 LYS A O 1
ATOM 546 N N . LYS A 1 72 ? -5.707 -11.426 6.474 1.00 61.78 72 LYS A N 1
ATOM 547 C CA . LYS A 1 72 ? -6.681 -12.261 7.187 1.00 61.78 72 LYS A CA 1
ATOM 548 C C . LYS A 1 72 ? -6.393 -13.717 6.847 1.00 61.78 72 LYS A C 1
ATOM 550 O O . LYS A 1 72 ? -6.615 -14.166 5.724 1.00 61.78 72 LYS A O 1
ATOM 555 N N . GLN A 1 73 ? -5.877 -14.466 7.817 1.00 56.16 73 GLN A N 1
ATOM 556 C CA . GLN A 1 73 ? -5.833 -15.916 7.705 1.00 56.16 73 GLN A CA 1
ATOM 557 C C . GLN A 1 73 ? -7.238 -16.438 7.997 1.00 56.16 73 GLN A C 1
ATOM 559 O O . GLN A 1 73 ? -7.646 -16.501 9.154 1.00 56.16 73 GLN A O 1
ATOM 564 N N . ASN A 1 74 ? -8.001 -16.757 6.949 1.00 47.91 74 ASN A N 1
ATOM 565 C CA . ASN A 1 74 ? -9.243 -17.484 7.155 1.00 47.91 74 ASN A CA 1
ATOM 566 C C . ASN A 1 74 ? -8.885 -18.885 7.678 1.00 47.91 74 ASN A C 1
ATOM 568 O O . ASN A 1 74 ? -8.037 -19.570 7.101 1.00 47.91 74 ASN A O 1
ATOM 572 N N . ARG A 1 75 ? -9.461 -19.266 8.822 1.00 49.91 75 ARG A N 1
ATOM 573 C CA . ARG A 1 75 ? -9.213 -20.560 9.482 1.00 49.91 75 ARG A CA 1
ATOM 574 C C . ARG A 1 75 ? -9.904 -21.710 8.737 1.00 49.91 75 ARG A C 1
ATOM 576 O O . ARG A 1 75 ? -9.578 -22.872 8.950 1.00 49.91 75 ARG A O 1
ATOM 583 N N . GLU A 1 76 ? -10.792 -21.369 7.814 1.00 49.53 76 GLU A N 1
ATOM 584 C CA . GLU A 1 76 ? -11.472 -22.263 6.888 1.00 49.53 76 GLU A CA 1
ATOM 585 C C . GLU A 1 76 ? -10.848 -22.089 5.499 1.00 49.53 76 GLU A C 1
ATOM 587 O O . GLU A 1 76 ? -10.432 -20.987 5.150 1.00 49.53 76 GLU A O 1
ATOM 592 N N . ARG A 1 77 ? -10.711 -23.181 4.737 1.00 47.59 77 ARG A N 1
ATOM 593 C CA . ARG A 1 77 ? -9.903 -23.342 3.508 1.00 47.59 77 ARG A CA 1
ATOM 594 C C . ARG A 1 77 ? -10.315 -22.433 2.324 1.00 47.59 77 ARG A C 1
ATOM 596 O O . ARG A 1 77 ? -10.639 -22.925 1.250 1.00 47.59 77 ARG A O 1
ATOM 603 N N . GLY A 1 78 ? -10.304 -21.117 2.505 1.00 54.94 78 GLY A N 1
ATOM 604 C CA . GLY A 1 78 ? -10.610 -20.106 1.496 1.00 54.94 78 GLY A CA 1
ATOM 605 C C . GLY A 1 78 ? -9.359 -19.388 0.969 1.00 54.94 78 GLY A C 1
ATOM 606 O O . GLY A 1 78 ? -8.276 -19.497 1.558 1.00 54.94 78 GLY A O 1
ATOM 607 N N . PRO A 1 79 ? -9.484 -18.646 -0.145 1.00 55.47 79 PRO A N 1
ATOM 608 C CA . PRO A 1 79 ? -8.384 -17.869 -0.705 1.00 55.47 79 PRO A CA 1
ATOM 609 C C . PRO A 1 79 ? -7.891 -16.813 0.296 1.00 55.47 79 PRO A C 1
ATOM 611 O O . PRO A 1 79 ? -8.657 -16.247 1.074 1.00 55.47 79 PRO A O 1
ATOM 614 N N . ARG A 1 80 ? -6.575 -16.567 0.313 1.00 66.69 80 ARG A N 1
ATOM 615 C CA . ARG A 1 80 ? -5.965 -15.562 1.194 1.00 66.69 80 ARG A CA 1
ATOM 616 C C . ARG A 1 80 ? -6.297 -14.166 0.668 1.00 66.69 80 ARG A C 1
ATOM 618 O O . ARG A 1 80 ? -5.732 -13.750 -0.343 1.00 66.69 80 ARG A O 1
ATOM 625 N N . PHE A 1 81 ? -7.172 -13.460 1.372 1.00 70.38 81 PHE A N 1
ATOM 626 C CA . PHE A 1 81 ? -7.481 -12.060 1.097 1.00 70.38 81 PHE A CA 1
ATOM 627 C C . PHE A 1 81 ? -6.469 -11.142 1.785 1.00 70.38 81 PHE A C 1
ATOM 629 O O . PHE A 1 81 ? -6.067 -11.368 2.934 1.00 70.38 81 PHE A O 1
ATOM 636 N N . LEU A 1 82 ? -6.060 -10.108 1.060 1.00 78.50 82 LEU A N 1
ATOM 637 C CA . LEU A 1 82 ? -5.304 -8.983 1.587 1.00 78.50 82 LEU A CA 1
ATOM 638 C C . LEU A 1 82 ? -6.303 -7.863 1.845 1.00 78.50 82 LEU A C 1
ATOM 640 O O . LEU A 1 82 ? -7.114 -7.551 0.976 1.00 78.50 82 LEU A O 1
ATOM 644 N N . LEU A 1 83 ? -6.264 -7.306 3.050 1.00 72.62 83 LEU A N 1
ATOM 645 C CA . LEU A 1 83 ? -7.094 -6.169 3.427 1.00 72.62 83 LEU A CA 1
ATOM 646 C C . LEU A 1 83 ? -6.178 -4.967 3.598 1.00 72.62 83 LEU A C 1
ATOM 648 O O . LEU A 1 83 ? -5.119 -5.089 4.229 1.00 72.62 83 LEU A O 1
ATOM 652 N N . LEU A 1 84 ? -6.577 -3.821 3.064 1.00 71.88 84 LEU A N 1
ATOM 653 C CA . LEU A 1 84 ? -5.915 -2.574 3.416 1.00 71.88 84 LEU A CA 1
ATOM 654 C C . LEU A 1 84 ? -6.293 -2.208 4.853 1.00 71.88 84 LEU A C 1
ATOM 656 O O . LEU A 1 84 ? -7.377 -2.544 5.337 1.00 71.88 84 LEU A O 1
ATOM 660 N N . HIS A 1 85 ? -5.402 -1.524 5.565 1.00 70.56 85 HIS A N 1
ATOM 661 C CA . HIS A 1 85 ? -5.800 -0.929 6.833 1.00 70.56 85 HIS A CA 1
ATOM 662 C C . HIS A 1 85 ? -6.957 0.062 6.563 1.00 70.56 85 HIS A C 1
ATOM 664 O O . HIS A 1 85 ? -6.771 0.968 5.757 1.00 70.56 85 HIS A O 1
ATOM 670 N N . PRO A 1 86 ? -8.126 -0.053 7.224 1.00 61.78 86 PRO A N 1
ATOM 671 C CA . PRO A 1 86 ? -9.365 0.662 6.854 1.00 61.78 86 PRO A CA 1
ATOM 672 C C . PRO A 1 86 ? -9.301 2.186 7.030 1.00 61.78 86 PRO A C 1
ATOM 674 O O . PRO A 1 86 ? -10.253 2.907 6.769 1.00 61.78 86 PRO A O 1
ATOM 677 N N . SER A 1 87 ? -8.181 2.686 7.534 1.00 63.91 87 SER A N 1
ATOM 678 C CA . SER A 1 87 ? -7.912 4.109 7.703 1.00 63.91 87 SER A CA 1
ATOM 679 C C . SER A 1 87 ? -6.707 4.550 6.883 1.00 63.91 87 SER A C 1
ATOM 681 O O . SER A 1 87 ? -6.048 5.513 7.260 1.00 63.91 87 SER A O 1
ATOM 683 N N . LEU A 1 88 ? -6.382 3.805 5.824 1.00 69.12 88 LEU A N 1
ATOM 684 C CA . LEU A 1 88 ? -5.327 4.126 4.886 1.00 69.12 88 LEU A CA 1
ATOM 685 C C . LEU A 1 88 ? -5.927 4.709 3.609 1.00 69.12 88 LEU A C 1
ATOM 687 O O . LEU A 1 88 ? -6.638 4.018 2.891 1.00 69.12 88 LEU A O 1
ATOM 691 N N . SER A 1 89 ? -5.601 5.962 3.311 1.00 73.19 89 SER A N 1
ATOM 692 C CA . SER A 1 89 ? -5.888 6.574 2.010 1.00 73.19 89 SER A CA 1
ATOM 693 C C . SER A 1 89 ? -4.576 6.847 1.290 1.00 73.19 89 SER A C 1
ATOM 695 O O . SER A 1 89 ? -3.667 7.415 1.900 1.00 73.19 89 SER A O 1
ATOM 697 N N . VAL A 1 90 ? -4.462 6.407 0.035 1.00 78.06 90 VAL A N 1
ATOM 698 C CA . VAL A 1 90 ? -3.254 6.554 -0.787 1.00 78.06 90 VAL A CA 1
ATOM 699 C C . VAL A 1 90 ? -3.461 7.687 -1.790 1.00 78.06 90 VAL A C 1
ATOM 701 O O . VAL A 1 90 ? -4.459 7.717 -2.506 1.00 78.06 90 VAL A O 1
ATOM 704 N N . SER A 1 91 ? -2.522 8.626 -1.862 1.00 75.50 91 SER A N 1
ATOM 705 C CA . SER A 1 91 ? -2.523 9.747 -2.807 1.00 75.50 91 SER A CA 1
ATOM 706 C C . SER A 1 91 ? -1.127 9.958 -3.398 1.00 75.50 91 SER A C 1
ATOM 708 O O . SER A 1 91 ? -0.125 9.644 -2.751 1.00 75.50 91 SER A O 1
ATOM 710 N N . LEU A 1 92 ? -1.087 10.472 -4.629 1.00 68.50 92 LEU A N 1
ATOM 711 C CA . LEU A 1 92 ? 0.113 10.999 -5.287 1.00 68.50 92 LEU A CA 1
ATOM 712 C C . LEU A 1 92 ? 0.465 12.383 -4.713 1.00 68.50 92 LEU A C 1
ATOM 714 O O . LEU A 1 92 ? -0.477 13.180 -4.497 1.00 68.50 92 LEU A O 1
#

Sequence (92 aa):
MGTADLKVIFGKGQKHELIVSTHQMCALMLFNNVDNLSYKEIEQAIEIPASDLKRCLQSMACVKGKNILGKKQNRERGPRFLLLHPSLSVSL

pLDDT: mean 77.18, std 11.06, range [47.59, 88.44]

Foldseek 3Di:
DDWDWKWKQADPRDTDIDTADPLLLQLLVVCLVPQKDFLVRSCVRSVDDSVVSVVSQVVLCPPVPRRQWDWDDDPPPDGTMIGGRPRIDIDD

Radius of gyration: 12.73 Å; chains: 1; bounding box: 24×35×28 Å

Secondary structure (DSSP, 8-state):
--EEEEEEEETTTEEEEEEEEHHHHHHHHHTTT-SEEEHHHHHHHHT--HHHHHHHHHHHHT-TT---EEEE--SSS---EEEE-TTEEEE-

Organism: Vitis vinifera (NCBI:txid29760)